Protein AF-A0A1G0DBM5-F1 (afdb_monomer_lite)

Foldseek 3Di:
DDPPPPVPPDVLLVVLLVVLCVVLVHDSVVSVVQLVVLLVVCVVPDPDDPCSSVVSSVVSSVVSVVVVVVD

Sequence (71 aa):
MATSIQIELEPQHFSAIQALANETHRPVVDVNRIYVETFERLNSDARIKDYLVLLTSKTVRDALRHSRTDA

Structure (mmCIF, N/CA/C/O backbone):
data_AF-A0A1G0DBM5-F1
#
_entry.id   AF-A0A1G0DBM5-F1
#
loop_
_atom_site.group_PDB
_atom_site.id
_atom_site.type_symbol
_atom_site.label_atom_id
_atom_site.label_alt_id
_atom_site.label_comp_id
_atom_site.label_asym_id
_atom_site.label_entity_id
_atom_site.label_seq_id
_atom_site.pdbx_PDB_ins_code
_atom_site.Cartn_x
_atom_site.Cartn_y
_atom_site.Cartn_z
_atom_site.occupancy
_atom_site.B_iso_or_equiv
_atom_site.auth_seq_id
_atom_site.auth_comp_id
_atom_site.auth_asym_id
_atom_site.auth_atom_id
_atom_site.pdbx_PDB_model_num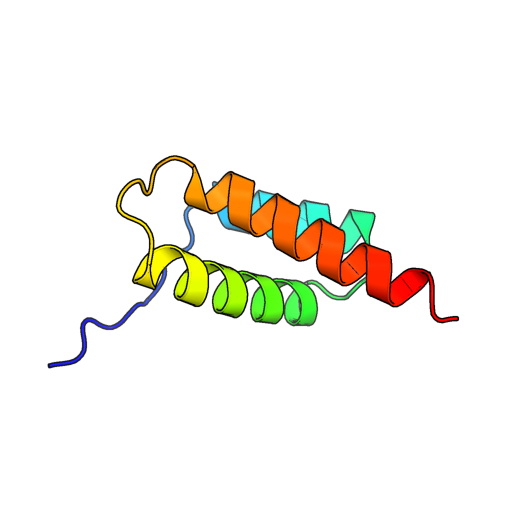
ATOM 1 N N . MET A 1 1 ? -22.242 -13.668 -0.565 1.00 34.50 1 MET A N 1
ATOM 2 C CA . MET A 1 1 ? -21.431 -14.082 -1.729 1.00 34.50 1 MET A CA 1
ATOM 3 C C . MET A 1 1 ? -20.929 -12.811 -2.389 1.00 34.50 1 MET A C 1
ATOM 5 O O . MET A 1 1 ? -21.765 -11.996 -2.743 1.00 34.50 1 MET A O 1
ATOM 9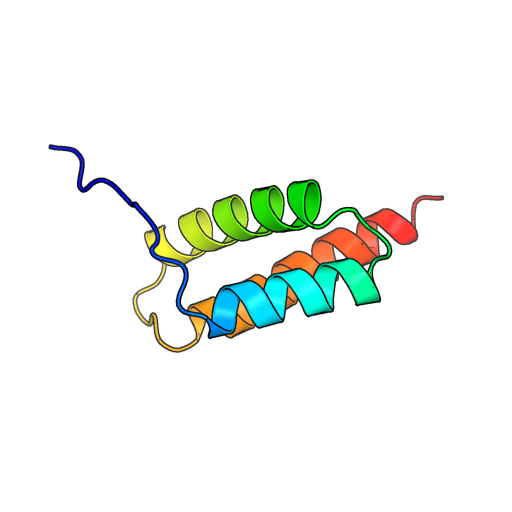 N N . ALA A 1 2 ? -19.601 -12.639 -2.415 1.00 38.56 2 ALA A N 1
ATOM 10 C CA . ALA A 1 2 ? -18.834 -11.545 -3.022 1.00 38.56 2 ALA A CA 1
ATOM 11 C C . ALA A 1 2 ? -19.368 -10.123 -2.767 1.00 38.56 2 ALA A C 1
ATOM 13 O O . ALA A 1 2 ? -20.063 -9.547 -3.599 1.00 38.56 2 ALA A O 1
ATOM 14 N N . THR A 1 3 ? -18.996 -9.528 -1.628 1.00 35.91 3 THR A N 1
ATOM 15 C CA . THR A 1 3 ? -18.975 -8.066 -1.526 1.00 35.91 3 THR A CA 1
ATOM 16 C C . THR A 1 3 ? -17.939 -7.611 -2.538 1.00 35.91 3 THR A C 1
ATOM 18 O O . THR A 1 3 ? -16.747 -7.806 -2.320 1.00 35.91 3 THR A O 1
ATOM 21 N N . SER A 1 4 ? -18.396 -7.128 -3.688 1.00 44.88 4 SER A N 1
ATOM 22 C CA . SER A 1 4 ? -17.558 -6.476 -4.678 1.00 44.88 4 SER A CA 1
ATOM 23 C C . SER A 1 4 ? -16.780 -5.389 -3.955 1.00 44.88 4 SER A C 1
ATOM 25 O O . SER A 1 4 ? -17.338 -4.353 -3.600 1.00 44.88 4 SER A O 1
ATOM 27 N N . ILE A 1 5 ? -15.504 -5.648 -3.684 1.00 50.28 5 ILE A N 1
ATOM 28 C CA . ILE A 1 5 ? -14.565 -4.655 -3.183 1.00 50.28 5 ILE A CA 1
ATOM 29 C C . ILE A 1 5 ? -14.219 -3.778 -4.391 1.00 50.28 5 ILE A C 1
ATOM 31 O O . ILE A 1 5 ? -13.100 -3.752 -4.887 1.00 50.28 5 ILE A O 1
ATOM 35 N N . GLN A 1 6 ? -15.221 -3.078 -4.928 1.00 46.97 6 GLN A N 1
ATOM 36 C CA . GLN A 1 6 ? -14.953 -1.821 -5.593 1.00 46.97 6 GLN A CA 1
ATOM 37 C C . GLN A 1 6 ? -14.497 -0.920 -4.456 1.00 46.97 6 GLN A C 1
ATOM 39 O O . GLN A 1 6 ? -15.309 -0.331 -3.749 1.00 46.97 6 GLN A O 1
ATOM 44 N N . ILE A 1 7 ? -13.189 -0.932 -4.192 1.00 52.19 7 ILE A N 1
ATOM 45 C CA . ILE A 1 7 ? -12.560 0.089 -3.374 1.00 52.19 7 ILE A CA 1
ATOM 46 C C . ILE A 1 7 ? -12.778 1.355 -4.192 1.00 52.19 7 ILE A C 1
ATOM 48 O O . ILE A 1 7 ? -12.016 1.653 -5.111 1.00 52.19 7 ILE A O 1
ATOM 52 N N . GLU A 1 8 ? -13.884 2.047 -3.941 1.00 49.00 8 GLU A N 1
ATOM 53 C CA . GLU A 1 8 ? -14.013 3.451 -4.275 1.00 49.00 8 GLU A CA 1
ATOM 54 C C . GLU A 1 8 ? -12.940 4.112 -3.417 1.00 49.00 8 GLU A C 1
ATOM 56 O O . GLU A 1 8 ? -13.106 4.357 -2.225 1.00 49.00 8 GLU A O 1
ATOM 61 N N . LEU A 1 9 ? -11.731 4.152 -3.980 1.00 57.12 9 LEU A N 1
ATOM 62 C CA . LEU A 1 9 ? -10.548 4.678 -3.336 1.00 57.12 9 LEU A CA 1
ATOM 63 C C . LEU A 1 9 ? -10.875 6.141 -3.076 1.00 57.12 9 LEU A C 1
ATOM 65 O O . LEU A 1 9 ? -10.803 6.962 -3.989 1.00 57.12 9 LEU A O 1
ATOM 69 N N . GLU A 1 10 ? -11.269 6.437 -1.836 1.00 63.09 10 GLU A N 1
ATOM 70 C CA . GLU A 1 10 ? -11.414 7.794 -1.324 1.00 63.09 10 GLU A CA 1
ATOM 71 C C . GLU A 1 10 ? -10.262 8.659 -1.868 1.00 63.09 10 GLU A C 1
ATOM 73 O O . GLU A 1 10 ? -9.124 8.177 -1.960 1.00 63.09 10 GLU A O 1
ATOM 78 N N . PRO A 1 11 ? -10.493 9.935 -2.213 1.00 66.38 11 PRO A N 1
ATOM 79 C CA . PRO A 1 11 ? -9.498 10.787 -2.879 1.00 66.38 11 PRO A CA 1
ATOM 80 C C . PRO A 1 11 ? -8.150 10.876 -2.133 1.00 66.38 11 PRO A C 1
ATOM 82 O O . PRO A 1 11 ? -7.096 11.121 -2.733 1.00 66.38 11 PRO A O 1
ATOM 85 N N . GLN A 1 12 ? -8.157 10.602 -0.827 1.00 67.38 12 GLN A N 1
ATOM 86 C CA . GLN A 1 12 ? -6.968 10.427 0.008 1.00 67.38 12 GLN A CA 1
ATOM 87 C C . GLN A 1 12 ? -6.030 9.292 -0.456 1.00 67.38 12 GLN A C 1
ATOM 89 O O . GLN A 1 12 ? -4.810 9.449 -0.405 1.00 67.38 12 GLN A O 1
ATOM 94 N N . HIS A 1 13 ? -6.561 8.172 -0.953 1.00 74.81 13 HIS A N 1
ATOM 95 C CA . HIS A 1 13 ? -5.765 7.064 -1.481 1.00 74.81 13 HIS A CA 1
ATOM 96 C C . HIS A 1 13 ? -5.120 7.424 -2.816 1.00 74.81 13 HIS A C 1
ATOM 98 O O . HIS A 1 13 ? -3.945 7.134 -3.019 1.00 74.81 13 HIS A O 1
ATOM 104 N N . PHE A 1 14 ? -5.855 8.102 -3.701 1.00 77.12 14 PHE A N 1
ATOM 105 C CA . PHE A 1 14 ? -5.311 8.555 -4.981 1.00 77.12 14 PHE A CA 1
ATOM 106 C C . PHE A 1 14 ? -4.139 9.523 -4.770 1.00 77.12 14 PHE A C 1
ATOM 108 O O . PHE A 1 14 ? -3.082 9.375 -5.384 1.00 77.12 14 PHE A O 1
ATOM 115 N N . SER A 1 15 ? -4.288 10.445 -3.814 1.00 80.19 15 SER A N 1
ATOM 116 C CA . SER A 1 15 ? -3.231 11.383 -3.419 1.00 80.19 15 SER A CA 1
ATOM 117 C C . SER A 1 15 ? -2.001 10.657 -2.860 1.00 80.19 15 SER A C 1
ATOM 119 O O . SER A 1 15 ? -0.869 10.997 -3.203 1.00 80.19 15 SER A O 1
ATOM 121 N N . ALA A 1 16 ? -2.206 9.616 -2.044 1.00 82.25 16 ALA A N 1
ATOM 122 C CA . ALA A 1 16 ? -1.122 8.794 -1.515 1.00 82.25 16 ALA A CA 1
ATOM 123 C C . ALA A 1 16 ? -0.395 7.994 -2.609 1.00 82.25 16 ALA A C 1
ATOM 125 O O . ALA A 1 16 ? 0.833 7.981 -2.635 1.00 82.25 16 ALA A O 1
ATOM 126 N N . ILE A 1 17 ? -1.126 7.370 -3.538 1.00 83.25 17 ILE A N 1
ATOM 127 C CA . ILE A 1 17 ? -0.551 6.613 -4.661 1.00 83.25 17 ILE A CA 1
ATOM 128 C C . ILE A 1 17 ? 0.257 7.542 -5.573 1.00 83.25 17 ILE A C 1
ATOM 130 O O . ILE A 1 17 ? 1.368 7.195 -5.974 1.00 83.25 17 ILE A O 1
ATOM 134 N N . GLN A 1 18 ? -0.259 8.735 -5.874 1.00 83.06 18 GLN A N 1
ATOM 135 C CA . GLN A 1 18 ? 0.442 9.714 -6.702 1.00 83.06 18 GLN A CA 1
ATOM 136 C C . GLN A 1 18 ? 1.709 10.242 -6.013 1.00 83.06 18 GLN A C 1
ATOM 138 O O . GLN A 1 18 ? 2.757 10.344 -6.653 1.00 83.06 18 GLN A O 1
ATOM 143 N N . ALA A 1 19 ? 1.648 10.521 -4.706 1.00 84.38 19 ALA A N 1
ATOM 144 C CA . ALA A 1 19 ? 2.822 10.892 -3.918 1.00 84.38 19 ALA A CA 1
ATOM 145 C C . ALA A 1 19 ? 3.874 9.773 -3.914 1.00 84.38 19 ALA A C 1
ATOM 147 O O . ALA A 1 19 ? 5.047 10.038 -4.162 1.00 84.38 19 ALA A O 1
ATOM 148 N N . LEU A 1 20 ? 3.454 8.520 -3.721 1.00 82.75 20 LEU A N 1
ATOM 149 C CA . LEU A 1 20 ? 4.337 7.354 -3.760 1.00 82.75 20 LEU A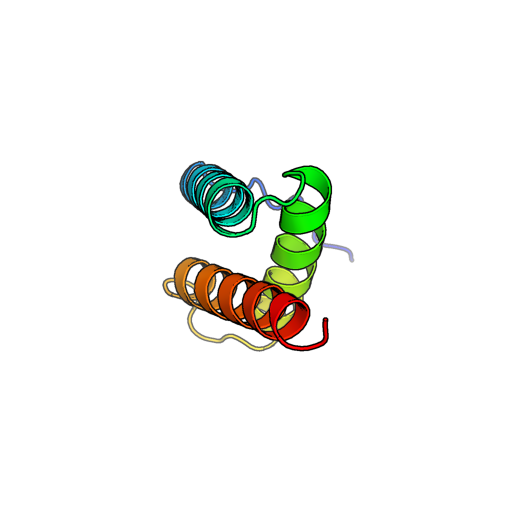 CA 1
ATOM 150 C C . LEU A 1 20 ? 4.988 7.177 -5.131 1.00 82.75 20 LEU A C 1
ATOM 152 O O . LEU A 1 20 ? 6.196 6.966 -5.195 1.00 82.75 20 LEU A O 1
ATOM 156 N N . ALA A 1 21 ? 4.225 7.296 -6.217 1.00 84.31 21 ALA A N 1
ATOM 157 C CA . ALA A 1 21 ? 4.736 7.204 -7.583 1.00 84.31 21 ALA A CA 1
ATOM 158 C C . ALA A 1 21 ? 5.799 8.273 -7.872 1.00 84.31 21 ALA A C 1
ATOM 160 O O . ALA A 1 21 ? 6.871 7.949 -8.386 1.00 84.31 21 ALA A O 1
ATOM 161 N N . ASN A 1 22 ? 5.548 9.517 -7.454 1.00 83.44 22 ASN A N 1
ATOM 162 C CA . ASN A 1 22 ? 6.517 10.608 -7.559 1.00 83.44 22 ASN A CA 1
ATOM 163 C C . ASN A 1 22 ? 7.767 10.355 -6.695 1.00 83.44 22 ASN A C 1
ATOM 165 O O . ASN A 1 22 ? 8.888 10.495 -7.178 1.00 83.44 22 ASN A O 1
ATOM 169 N N . GLU A 1 23 ? 7.599 9.933 -5.437 1.00 81.25 23 GLU A N 1
ATOM 170 C CA . GLU A 1 23 ? 8.713 9.632 -4.522 1.00 81.25 23 GLU A CA 1
ATOM 171 C C . GLU A 1 23 ? 9.594 8.481 -5.039 1.00 81.25 23 GLU A C 1
ATOM 173 O O . GLU A 1 23 ? 10.821 8.514 -4.914 1.00 81.25 23 GLU A O 1
ATOM 178 N N . THR A 1 24 ? 8.982 7.458 -5.635 1.00 76.25 24 THR A N 1
ATOM 179 C CA . THR A 1 24 ? 9.677 6.238 -6.076 1.00 76.25 24 THR A CA 1
ATOM 180 C C . THR A 1 24 ? 10.064 6.242 -7.551 1.00 76.25 24 THR A C 1
ATOM 182 O O . THR A 1 24 ? 10.746 5.314 -7.979 1.00 76.25 24 THR A O 1
ATOM 185 N N . HIS A 1 25 ? 9.698 7.284 -8.310 1.00 80.50 25 HIS A N 1
ATOM 186 C CA . HIS A 1 25 ? 9.904 7.382 -9.764 1.00 80.50 25 HIS A CA 1
ATOM 187 C C . HIS A 1 25 ? 9.362 6.157 -10.524 1.00 80.50 25 HIS A C 1
ATOM 189 O O . HIS A 1 25 ? 9.926 5.712 -11.524 1.00 80.50 25 HIS A O 1
ATOM 195 N N . ARG A 1 26 ? 8.265 5.580 -10.027 1.00 78.56 26 ARG A N 1
ATOM 196 C CA . ARG A 1 26 ? 7.589 4.416 -10.612 1.00 78.56 26 ARG A CA 1
ATOM 197 C C . ARG A 1 26 ? 6.276 4.862 -11.254 1.00 78.56 26 ARG A C 1
ATOM 199 O O . ARG A 1 26 ? 5.668 5.828 -10.790 1.00 78.56 26 ARG A O 1
ATOM 206 N N . PRO A 1 27 ? 5.800 4.171 -12.301 1.00 82.31 27 PRO A N 1
ATOM 207 C CA . PRO A 1 27 ? 4.510 4.488 -12.891 1.00 82.31 27 PRO A CA 1
ATOM 208 C C . PRO A 1 27 ? 3.386 4.263 -11.872 1.00 82.31 27 PRO A C 1
ATOM 210 O O . PRO A 1 27 ? 3.357 3.262 -11.156 1.00 82.31 27 PRO A O 1
ATOM 213 N N . VAL A 1 28 ? 2.425 5.191 -11.851 1.00 81.12 28 VAL A N 1
ATOM 214 C 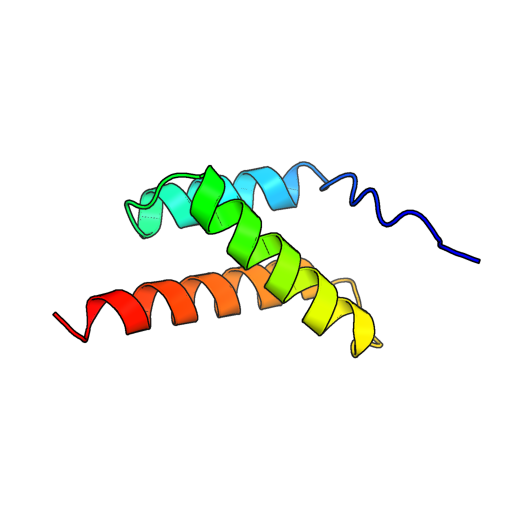CA . VAL A 1 28 ? 1.250 5.166 -10.961 1.00 81.12 28 VAL A CA 1
ATOM 215 C C . VAL A 1 28 ? 0.494 3.839 -11.059 1.00 81.12 28 VAL A C 1
ATOM 217 O O . VAL A 1 28 ? -0.029 3.369 -10.059 1.00 81.12 28 VAL A O 1
ATOM 220 N N . VAL A 1 29 ? 0.475 3.205 -12.236 1.00 79.69 29 VAL A N 1
ATOM 221 C CA . VAL A 1 29 ? -0.185 1.909 -12.465 1.00 79.69 29 VAL A CA 1
ATOM 222 C C . VAL A 1 29 ? 0.442 0.790 -11.626 1.00 79.69 29 VAL A C 1
ATOM 224 O O . VAL A 1 29 ? -0.287 0.032 -10.986 1.00 79.69 29 VAL A O 1
ATOM 227 N N . ASP A 1 30 ? 1.775 0.719 -11.568 1.00 81.88 30 ASP A N 1
ATOM 228 C CA . ASP A 1 30 ? 2.481 -0.294 -10.774 1.00 81.88 30 ASP A CA 1
ATOM 229 C C . ASP A 1 30 ? 2.303 -0.031 -9.278 1.00 81.88 30 ASP A C 1
ATOM 231 O O . ASP A 1 30 ? 2.001 -0.944 -8.508 1.00 81.88 30 ASP A O 1
ATOM 235 N N . VAL A 1 31 ? 2.428 1.234 -8.866 1.00 83.56 31 VAL A N 1
ATOM 236 C CA . VAL A 1 31 ? 2.242 1.635 -7.465 1.00 83.56 31 VAL A CA 1
ATOM 237 C C . VAL A 1 31 ? 0.807 1.384 -7.013 1.00 83.56 31 VAL A C 1
ATOM 239 O O . VAL A 1 31 ? 0.606 0.879 -5.915 1.00 83.56 31 VAL A O 1
ATOM 242 N N . ASN A 1 32 ? -0.185 1.664 -7.860 1.00 83.88 32 ASN A N 1
ATOM 243 C CA . ASN A 1 32 ? -1.593 1.397 -7.581 1.00 83.88 32 ASN A CA 1
ATOM 244 C C . ASN A 1 32 ? -1.842 -0.097 -7.360 1.00 83.88 32 ASN A C 1
ATOM 246 O O . ASN A 1 32 ? -2.499 -0.469 -6.394 1.00 83.88 32 ASN A O 1
ATOM 250 N N . ARG A 1 33 ? -1.274 -0.965 -8.205 1.00 84.25 33 ARG A N 1
ATOM 251 C CA . ARG A 1 33 ? -1.419 -2.416 -8.042 1.00 84.25 33 ARG A CA 1
ATOM 252 C C . ARG A 1 33 ? -0.850 -2.893 -6.703 1.00 84.25 33 ARG A C 1
ATOM 254 O O . ARG A 1 33 ? -1.545 -3.589 -5.969 1.00 84.25 33 ARG A O 1
ATOM 261 N N . ILE A 1 34 ? 0.373 -2.474 -6.367 1.00 85.12 34 ILE A N 1
ATOM 262 C CA . ILE A 1 34 ? 1.024 -2.825 -5.091 1.00 85.12 34 ILE A CA 1
ATOM 263 C C . ILE A 1 34 ? 0.232 -2.252 -3.909 1.00 85.12 34 ILE A C 1
ATOM 265 O O . ILE A 1 34 ? 0.079 -2.909 -2.880 1.00 85.12 34 ILE A O 1
ATOM 269 N N . TYR A 1 35 ? -0.294 -1.036 -4.055 1.00 86.06 35 TYR A N 1
ATOM 270 C CA . TYR A 1 35 ? -1.100 -0.372 -3.041 1.00 86.06 35 TYR A CA 1
ATOM 271 C C . TYR A 1 35 ? -2.398 -1.124 -2.759 1.00 86.06 35 TYR A C 1
ATOM 273 O O . TYR A 1 35 ? -2.680 -1.405 -1.599 1.00 86.06 35 TYR A O 1
ATOM 281 N N . VAL A 1 36 ? -3.154 -1.486 -3.798 1.00 85.12 36 VAL A N 1
ATOM 282 C CA . VAL A 1 36 ? -4.412 -2.236 -3.673 1.00 85.12 36 VAL A CA 1
ATOM 283 C C . VAL A 1 36 ? -4.167 -3.602 -3.038 1.00 85.12 36 VAL A C 1
ATOM 285 O O . VAL A 1 36 ? -4.825 -3.933 -2.059 1.00 85.12 36 VAL A O 1
ATOM 288 N N . GLU A 1 37 ? -3.171 -4.353 -3.511 1.00 86.06 37 GLU A N 1
ATOM 289 C CA . GLU A 1 37 ? -2.833 -5.669 -2.953 1.00 86.06 37 GLU A CA 1
ATOM 290 C C . GLU A 1 37 ? -2.430 -5.576 -1.469 1.00 86.06 37 GLU A C 1
ATOM 292 O O . GLU A 1 37 ? -2.885 -6.352 -0.625 1.00 86.06 37 GLU A O 1
ATOM 297 N N . THR A 1 38 ? -1.617 -4.573 -1.124 1.00 86.81 38 THR A N 1
ATOM 298 C CA . THR A 1 38 ? -1.208 -4.319 0.265 1.00 86.81 38 THR A CA 1
ATOM 299 C C . THR A 1 38 ? -2.402 -3.898 1.122 1.00 86.81 38 THR A C 1
ATOM 301 O O . THR A 1 38 ? -2.537 -4.358 2.256 1.00 86.81 38 THR A O 1
ATOM 304 N N . PHE A 1 39 ? -3.285 -3.054 0.587 1.00 85.38 39 PHE A N 1
ATOM 305 C CA . PHE A 1 39 ? -4.479 -2.585 1.278 1.00 85.38 39 PHE A CA 1
ATOM 306 C C . PHE A 1 39 ? -5.451 -3.730 1.557 1.00 85.38 39 PHE A C 1
ATOM 308 O O . PHE A 1 39 ? -5.920 -3.855 2.682 1.00 85.38 39 PHE A O 1
ATOM 315 N N . GLU A 1 40 ? -5.729 -4.589 0.576 1.00 85.50 40 GLU A N 1
ATOM 316 C CA . GLU A 1 40 ? -6.621 -5.741 0.741 1.00 85.50 40 GLU A CA 1
ATOM 317 C C . GLU A 1 40 ? -6.090 -6.724 1.782 1.00 85.50 40 GLU A C 1
ATOM 319 O O . GLU A 1 40 ? -6.845 -7.181 2.649 1.00 85.50 40 GLU A O 1
ATOM 324 N N . ARG A 1 41 ? -4.782 -6.997 1.749 1.00 84.94 41 ARG A N 1
ATOM 325 C CA . ARG A 1 41 ? -4.124 -7.851 2.739 1.00 84.94 41 ARG A CA 1
ATOM 326 C C . ARG A 1 41 ? -4.258 -7.274 4.145 1.00 84.94 41 ARG A C 1
ATOM 328 O O . ARG A 1 41 ? -4.674 -7.977 5.058 1.00 84.94 41 ARG A O 1
ATOM 335 N N . LEU A 1 42 ? -3.953 -5.989 4.319 1.00 83.81 42 LEU A N 1
ATOM 336 C CA . LEU A 1 42 ? -4.061 -5.334 5.621 1.00 83.81 42 LEU A CA 1
ATOM 337 C C . LEU A 1 42 ? -5.521 -5.211 6.082 1.00 83.81 42 LEU A C 1
ATOM 339 O O . LEU A 1 42 ? -5.803 -5.423 7.255 1.00 83.81 42 LEU A O 1
ATOM 343 N N . ASN A 1 43 ? -6.458 -4.910 5.182 1.00 83.25 43 ASN A N 1
ATOM 344 C CA . ASN A 1 43 ? -7.881 -4.774 5.493 1.00 83.25 43 ASN A CA 1
ATOM 345 C C . ASN A 1 43 ? -8.528 -6.106 5.898 1.00 83.25 43 ASN A C 1
ATOM 347 O O . ASN A 1 43 ? -9.457 -6.100 6.702 1.00 83.25 43 ASN A O 1
ATOM 351 N N . SER A 1 44 ? -8.037 -7.231 5.371 1.00 83.00 44 SER A N 1
ATOM 352 C CA . SER A 1 44 ? -8.536 -8.566 5.725 1.00 83.00 44 SER A CA 1
ATOM 353 C C . SER A 1 44 ? -8.221 -8.942 7.177 1.00 83.00 44 SER A C 1
ATOM 355 O O . SER A 1 44 ? -9.057 -9.548 7.843 1.00 83.00 44 SER A O 1
ATOM 357 N N . ASP A 1 45 ? -7.059 -8.527 7.689 1.00 77.69 45 ASP A N 1
ATOM 358 C CA . ASP A 1 45 ? -6.607 -8.822 9.057 1.00 77.69 45 ASP A CA 1
ATOM 359 C C . ASP A 1 45 ? -6.864 -7.675 10.061 1.00 77.69 45 ASP A C 1
ATOM 361 O O . ASP A 1 45 ? -6.706 -7.841 11.275 1.00 77.69 45 ASP A O 1
ATOM 365 N N . ALA A 1 46 ? -7.263 -6.487 9.594 1.00 78.31 46 ALA A N 1
ATOM 366 C CA . ALA A 1 46 ? -7.371 -5.303 10.442 1.00 78.31 46 ALA A CA 1
ATOM 367 C C . ALA A 1 46 ? -8.724 -5.169 11.156 1.00 78.31 46 ALA A C 1
ATOM 369 O O . ALA A 1 46 ? -9.787 -5.050 10.546 1.00 78.31 46 ALA A O 1
ATOM 370 N N . ARG A 1 47 ? -8.661 -5.037 12.489 1.00 78.81 47 ARG A N 1
ATOM 371 C CA . ARG A 1 47 ? -9.802 -4.611 13.323 1.00 78.81 47 AR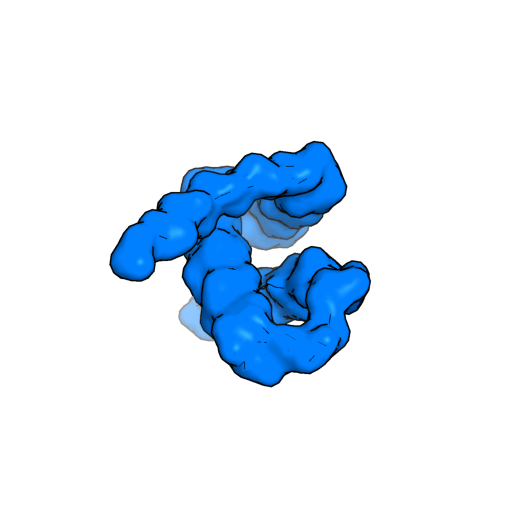G A CA 1
ATOM 372 C C . ARG A 1 47 ? -10.022 -3.093 13.304 1.00 78.81 47 ARG A C 1
ATOM 374 O O . ARG A 1 47 ? -11.144 -2.655 13.524 1.00 78.81 47 ARG A O 1
ATOM 381 N N . ILE A 1 48 ? -8.971 -2.305 13.055 1.00 77.62 48 ILE A N 1
ATOM 382 C CA . ILE A 1 48 ? -9.016 -0.835 13.006 1.00 77.62 48 ILE A CA 1
ATOM 383 C C . ILE A 1 48 ? -8.709 -0.392 11.581 1.00 77.62 48 ILE A C 1
ATOM 385 O O . ILE A 1 48 ? -7.628 -0.676 11.065 1.00 77.62 48 ILE A O 1
ATOM 389 N N . LYS A 1 49 ? -9.659 0.310 10.959 1.00 77.88 49 LYS A N 1
ATOM 390 C CA . LYS A 1 49 ? -9.576 0.693 9.545 1.00 77.88 49 LYS A CA 1
ATOM 391 C C . LYS A 1 49 ? -9.124 2.131 9.322 1.00 77.88 49 LYS A C 1
ATOM 393 O O . LYS A 1 49 ? -8.597 2.431 8.257 1.00 77.88 49 LYS A O 1
ATOM 398 N N . ASP A 1 50 ? -9.227 2.983 10.338 1.00 78.81 50 ASP A N 1
ATOM 399 C CA . ASP A 1 50 ? -8.898 4.412 10.243 1.00 78.81 50 ASP A CA 1
ATOM 400 C C . ASP A 1 50 ? -7.436 4.666 9.844 1.00 78.81 50 ASP A C 1
ATOM 402 O O . ASP A 1 50 ? -7.125 5.613 9.127 1.00 78.81 50 ASP A O 1
ATOM 406 N N . TYR A 1 51 ? -6.525 3.776 10.248 1.00 80.81 51 TYR A N 1
ATOM 407 C CA . TYR A 1 51 ? -5.093 3.898 9.962 1.00 80.81 51 TYR A CA 1
ATOM 408 C C . TYR A 1 51 ? -4.612 3.022 8.800 1.00 80.81 51 TYR A C 1
ATOM 410 O O . TYR A 1 51 ? -3.423 3.053 8.473 1.00 80.81 51 TYR A O 1
ATOM 418 N N . LEU A 1 52 ? -5.503 2.263 8.150 1.00 82.75 52 LEU A N 1
ATOM 419 C CA . LEU A 1 52 ? -5.122 1.369 7.051 1.00 82.75 52 LEU A CA 1
ATOM 420 C C . LEU A 1 52 ? -4.490 2.130 5.891 1.00 82.75 52 LEU A C 1
ATOM 422 O O . LEU A 1 52 ? -3.520 1.652 5.313 1.00 82.75 52 LEU A O 1
ATOM 426 N N . VAL A 1 53 ? -4.988 3.328 5.583 1.00 81.88 53 VAL A N 1
ATOM 427 C CA . VAL A 1 53 ? -4.464 4.172 4.497 1.00 81.88 53 VAL A CA 1
ATOM 428 C C . VAL A 1 53 ? -3.006 4.546 4.751 1.00 81.88 53 VAL A C 1
ATOM 430 O O . VAL A 1 53 ? -2.157 4.374 3.879 1.00 81.88 53 VAL A O 1
ATOM 433 N N . LEU A 1 54 ? -2.701 5.016 5.964 1.00 83.81 54 LEU A N 1
ATOM 434 C CA . LEU A 1 54 ? -1.350 5.409 6.367 1.00 83.81 54 LEU A CA 1
ATOM 435 C C . LEU A 1 54 ? -0.409 4.206 6.424 1.00 83.81 54 LEU A C 1
ATOM 437 O O . LEU A 1 54 ? 0.721 4.289 5.939 1.00 83.81 54 LEU A O 1
ATOM 441 N N . LEU A 1 55 ? -0.879 3.090 6.989 1.00 85.50 55 LEU A N 1
ATOM 442 C CA . LEU A 1 55 ? -0.095 1.865 7.081 1.00 85.50 55 LEU A CA 1
ATOM 443 C C . LEU A 1 55 ? 0.227 1.320 5.689 1.00 85.50 55 LEU A C 1
ATOM 445 O O . LEU A 1 55 ? 1.383 1.025 5.412 1.00 85.50 55 LEU A O 1
ATOM 449 N N . THR A 1 56 ? -0.764 1.268 4.800 1.00 87.31 56 THR A N 1
ATOM 450 C CA . THR A 1 56 ? -0.585 0.836 3.409 1.00 87.31 56 THR A CA 1
ATOM 451 C C . THR A 1 56 ? 0.427 1.729 2.706 1.00 87.31 56 THR A C 1
ATOM 453 O O . THR A 1 56 ? 1.403 1.224 2.163 1.00 87.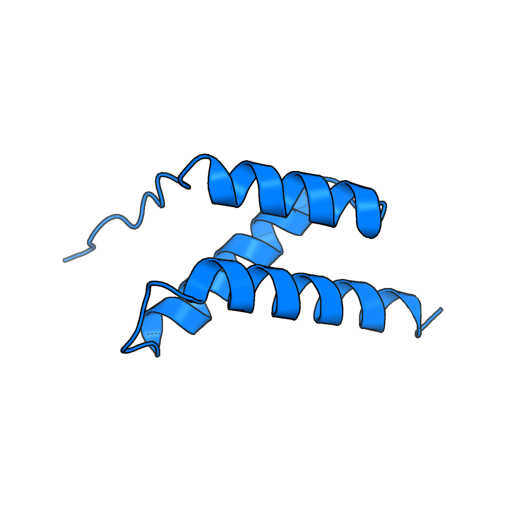31 56 THR A O 1
ATOM 456 N N . SER A 1 57 ? 0.272 3.055 2.787 1.00 84.31 57 SER A N 1
ATOM 457 C CA . SER A 1 57 ? 1.216 3.997 2.176 1.00 84.31 57 SER A CA 1
ATOM 458 C C . SER A 1 57 ? 2.644 3.805 2.683 1.00 84.31 57 SER A C 1
ATOM 460 O O . SER A 1 57 ? 3.589 3.815 1.897 1.00 84.31 57 SER A O 1
ATOM 462 N N . LYS A 1 58 ? 2.815 3.587 3.992 1.00 86.25 58 LYS A N 1
ATOM 463 C CA . LYS A 1 58 ? 4.124 3.308 4.588 1.00 86.25 58 LYS A CA 1
ATOM 464 C C . LYS A 1 58 ? 4.703 1.984 4.085 1.00 86.25 58 LYS A C 1
ATOM 466 O O . LYS A 1 58 ? 5.860 1.959 3.680 1.00 86.25 58 LYS A O 1
ATOM 471 N N . THR A 1 59 ? 3.917 0.911 4.082 1.00 85.94 59 THR A N 1
ATOM 472 C CA . THR A 1 59 ? 4.359 -0.418 3.640 1.00 85.94 59 THR A CA 1
ATOM 473 C C . THR A 1 59 ? 4.737 -0.419 2.161 1.00 85.94 59 THR A C 1
ATOM 475 O O . THR A 1 59 ? 5.780 -0.956 1.799 1.00 85.94 59 THR A O 1
ATOM 478 N N . VAL A 1 60 ? 3.945 0.241 1.312 1.00 85.75 60 VAL A N 1
ATOM 479 C CA . VAL A 1 60 ? 4.236 0.401 -0.121 1.00 85.75 60 VAL A CA 1
ATOM 480 C C . VAL A 1 60 ? 5.511 1.220 -0.317 1.00 85.75 60 VAL A C 1
ATOM 482 O O . VAL A 1 60 ? 6.378 0.819 -1.090 1.00 85.75 60 VAL A O 1
ATOM 485 N N . ARG A 1 61 ? 5.681 2.324 0.425 1.00 84.25 61 ARG A N 1
ATOM 486 C CA . ARG A 1 61 ? 6.919 3.116 0.402 1.00 84.25 61 ARG A CA 1
ATOM 487 C C . ARG A 1 61 ? 8.134 2.271 0.771 1.00 84.25 61 ARG A C 1
ATOM 489 O O . ARG A 1 61 ? 9.139 2.326 0.068 1.00 84.25 61 ARG A O 1
ATOM 496 N N . ASP A 1 62 ? 8.055 1.501 1.853 1.00 84.06 62 ASP A N 1
ATOM 497 C CA . ASP A 1 62 ? 9.165 0.656 2.295 1.00 84.06 62 ASP A CA 1
ATOM 498 C C . ASP A 1 62 ? 9.460 -0.467 1.296 1.00 84.06 62 ASP A C 1
ATOM 500 O O . ASP A 1 62 ? 10.629 -0.699 0.996 1.00 84.06 62 ASP A O 1
ATOM 504 N N . ALA A 1 63 ? 8.443 -1.111 0.718 1.00 81.81 63 ALA A N 1
ATOM 505 C CA . ALA A 1 63 ? 8.627 -2.134 -0.312 1.00 81.81 63 ALA A CA 1
ATOM 506 C C . ALA A 1 63 ? 9.319 -1.568 -1.566 1.00 81.81 63 ALA A C 1
ATOM 508 O O . ALA A 1 63 ? 10.285 -2.141 -2.074 1.00 81.81 63 ALA A O 1
ATOM 509 N N . LEU A 1 64 ? 8.878 -0.396 -2.028 1.00 78.19 64 LEU A N 1
ATOM 510 C CA . LEU A 1 64 ? 9.462 0.280 -3.188 1.00 78.19 64 LEU A CA 1
ATOM 511 C C . LEU A 1 64 ? 10.871 0.822 -2.906 1.00 78.19 64 LEU A C 1
ATOM 513 O O . LEU A 1 64 ? 11.708 0.858 -3.807 1.00 78.19 64 LEU A O 1
ATOM 517 N N . ARG A 1 65 ? 11.154 1.222 -1.662 1.00 77.06 65 ARG A N 1
ATOM 518 C CA . ARG A 1 65 ? 12.477 1.694 -1.237 1.00 77.06 65 ARG A CA 1
ATOM 519 C C . ARG A 1 65 ? 13.489 0.553 -1.131 1.00 77.06 65 ARG A C 1
ATOM 521 O O . ARG A 1 65 ? 14.607 0.734 -1.600 1.00 77.06 65 ARG A O 1
ATOM 528 N N . HIS A 1 66 ? 13.112 -0.605 -0.583 1.00 65.75 66 HIS A N 1
ATOM 529 C CA . HIS A 1 66 ? 13.999 -1.777 -0.538 1.00 65.75 66 HIS A CA 1
ATOM 530 C C . HIS A 1 66 ? 14.320 -2.294 -1.945 1.00 65.75 66 HIS A C 1
ATOM 532 O O . HIS A 1 66 ? 15.476 -2.576 -2.230 1.00 65.75 66 HIS A O 1
ATOM 538 N N . SER A 1 67 ? 13.353 -2.264 -2.871 1.00 61.03 67 SER A N 1
ATOM 539 C CA . SER A 1 67 ? 13.601 -2.590 -4.284 1.00 61.03 67 SER A CA 1
ATOM 540 C C . SER A 1 67 ? 14.638 -1.681 -4.968 1.00 61.03 67 SER A C 1
ATOM 542 O O . SER A 1 67 ? 15.124 -2.045 -6.037 1.00 61.03 67 SER A O 1
ATOM 544 N N . ARG A 1 68 ? 14.966 -0.505 -4.410 1.00 56.38 68 ARG A N 1
ATOM 545 C CA . ARG A 1 68 ? 15.993 0.406 -4.948 1.00 56.38 68 ARG A CA 1
ATOM 546 C C . ARG A 1 68 ? 17.396 0.127 -4.398 1.00 56.38 68 ARG A C 1
ATOM 548 O O . ARG A 1 68 ? 18.356 0.648 -4.948 1.00 56.38 68 ARG A O 1
ATOM 555 N N . THR A 1 69 ? 17.518 -0.627 -3.307 1.00 51.22 69 THR A N 1
ATOM 556 C CA . THR A 1 69 ? 18.809 -0.918 -2.661 1.00 51.22 69 THR A CA 1
ATOM 557 C C . THR A 1 69 ? 19.473 -2.188 -3.212 1.00 51.22 69 THR A C 1
ATOM 559 O O . THR A 1 69 ? 20.674 -2.347 -3.039 1.00 51.22 69 THR A O 1
ATOM 562 N N . ASP A 1 70 ? 18.741 -3.022 -3.954 1.00 42.47 70 ASP A N 1
ATOM 563 C CA . ASP A 1 70 ? 19.271 -4.201 -4.659 1.00 42.47 70 ASP A CA 1
ATOM 564 C C . ASP A 1 70 ? 19.673 -3.907 -6.127 1.00 42.47 70 ASP A C 1
ATOM 566 O O . ASP A 1 70 ? 19.393 -4.707 -7.022 1.00 42.47 70 ASP A O 1
ATOM 570 N N . ALA A 1 71 ? 20.288 -2.747 -6.399 1.00 39.34 71 ALA A N 1
ATOM 571 C CA . ALA A 1 71 ? 20.838 -2.387 -7.715 1.00 39.34 71 ALA A CA 1
ATOM 572 C C . ALA A 1 71 ? 22.276 -1.868 -7.604 1.00 39.34 71 ALA A C 1
ATOM 574 O O . ALA A 1 71 ? 22.519 -1.000 -6.734 1.00 39.34 71 ALA A O 1
#

pLDDT: mean 74.44, std 14.74, range [34.5, 87.31]

Radius of gyration: 12.55 Å; chains: 1; bounding box: 42×26×26 Å

Secondary structure (DSSP, 8-state):
----------HHHHHHHHHHHHHHT--HHHHHHHHHHHHHHHHHH-S--TTHHHHHHHHHHHHHHHTTT--